Protein AF-A0A858PXE8-F1 (afdb_monomer)

InterPro domains:
  IPR000121 PEP-utilising enzyme, C-terminal [PF02896] (22-137)
  IPR010121 Pyruvate, phosphate dikinase [PTHR22931] (4-137)
  IPR015813 Pyruvate/Phosphoenolpyruvate kinase-like domain superfamily [SSF51621] (4-137)
  IPR023151 PEP-utilising enzyme, conserved site [PS00742] (48-66)
  IPR040442 Pyruvate kinase-like domain superfamily [G3DSA:3.20.20.60] (1-139)

Foldseek 3Di:
DDLVVLVVVLVVVVVVCVVDPPDDDWFEDEQQALVCLQCLLSNLVRGQEYEHAQQSLLCRQVVHDPVCCVVCVVVCCVVVVDVHDCQQEPDCVTSVVSVVSNLVSNVVSVRDHQYEYEENNLPPPRNVVSCVVSVHDHGDYD

Mean predicted aligned error: 3.56 Å

Secondary structure (DSSP, 8-state):
--HHHHHHHHHHHHHHHTTSTT-----EEEE-SHHHHHTHHHHTTS-SEEEEEHHHHHHHHHT--HHHHTTTHHHHHHTTS-SS-TTTS--TTTHHHHHHHHHHHHHHTT---EEEEESGGGGSHHHHHHHHHTT--EE---

Solvent-accessible surface area (backbone atoms only — not comparable to full-atom values): 7851 Å² total; per-residue (Å²): 121,55,62,67,56,53,53,54,53,52,49,52,52,49,63,56,49,71,76,47,86,90,75,85,84,80,52,63,45,75,44,30,43,65,66,32,26,78,39,26,43,65,48,53,74,77,36,53,28,40,31,30,33,47,57,52,22,35,27,64,63,71,72,44,57,76,92,58,38,78,83,47,48,66,60,33,37,77,70,64,76,30,96,58,60,58,78,65,39,54,44,58,85,57,43,41,40,40,52,53,49,17,54,50,37,26,54,74,64,71,53,90,56,51,51,31,36,34,27,64,31,28,76,26,73,59,39,45,50,52,28,56,79,68,70,41,80,50,56,41,63,107

pLDDT: mean 93.82, std 6.28, range [52.31, 98.69]

Nearest PDB structures (foldseek):
  1dik-assembly1_A  TM=9.417E-01  e=6.494E-14  [Clostridium] symbiosum
  1vbh-assembly1_A-2  TM=9.546E-01  e=3.598E-13  Zea mays
  5jvl-assembly2_B  TM=9.373E-01  e=9.923E-13  Flaveria trinervia
  2x0s-assembly1_A-2  TM=9.296E-01  e=4.352E-13  Trypanosoma brucei
  1ggo-assembly1_A  TM=8.996E-01  e=3.833E-13  [Clostridium] symbiosum

Organism: NCBI:txid949

Structure (mmCIF, N/CA/C/O backbone):
data_AF-A0A858PXE8-F1
#
_entry.id   AF-A0A858PXE8-F1
#
loop_
_atom_site.group_PDB
_atom_site.id
_atom_site.type_symbol
_atom_site.label_atom_id
_atom_site.label_alt_id
_atom_site.label_comp_id
_atom_site.label_asym_id
_atom_site.label_entity_id
_atom_site.label_seq_id
_atom_site.pdbx_PDB_ins_code
_atom_site.Cartn_x
_atom_site.Cartn_y
_atom_site.Cartn_z
_atom_site.occupancy
_atom_site.B_iso_or_equiv
_atom_site.auth_seq_id
_atom_site.auth_comp_id
_atom_site.auth_asym_id
_atom_site.auth_atom_id
_atom_site.pdbx_PDB_model_num
ATOM 1 N N . MET A 1 1 ? -5.662 -10.092 3.528 1.00 84.75 1 MET A N 1
ATOM 2 C CA . MET A 1 1 ? -6.381 -9.150 4.396 1.00 84.75 1 MET A CA 1
ATOM 3 C C . MET A 1 1 ? -7.855 -9.108 4.054 1.00 84.75 1 MET A C 1
ATOM 5 O O . MET A 1 1 ? -8.212 -8.684 2.952 1.00 84.75 1 MET A O 1
ATOM 9 N N . ASP A 1 2 ? -8.682 -9.594 4.974 1.00 91.50 2 ASP A N 1
ATOM 10 C CA . ASP A 1 2 ? -10.144 -9.520 4.917 1.00 91.50 2 ASP A CA 1
ATOM 11 C C . ASP A 1 2 ? -10.730 -8.556 5.963 1.00 91.50 2 ASP A C 1
ATOM 13 O O . ASP A 1 2 ? -10.087 -8.231 6.955 1.00 91.50 2 ASP A O 1
ATOM 17 N N . GLU A 1 3 ? -11.958 -8.083 5.744 1.00 94.25 3 GLU A N 1
ATOM 18 C CA . GLU A 1 3 ? -12.652 -7.205 6.691 1.00 94.25 3 GLU A CA 1
ATOM 19 C C . GLU A 1 3 ? -12.882 -7.910 8.035 1.00 94.25 3 GLU A C 1
ATOM 21 O O . GLU A 1 3 ? -12.654 -7.321 9.091 1.00 94.25 3 GLU A O 1
ATOM 26 N N . GLN A 1 4 ? -13.256 -9.195 8.007 1.00 95.38 4 GLN A N 1
ATOM 27 C CA . GLN A 1 4 ? -13.461 -9.976 9.230 1.00 95.38 4 GLN A CA 1
ATOM 28 C C . GLN A 1 4 ? -12.162 -10.166 10.017 1.00 95.38 4 GLN A C 1
ATOM 30 O O . GLN A 1 4 ? -12.179 -10.133 11.245 1.00 95.38 4 GLN A O 1
ATOM 35 N N . GLU A 1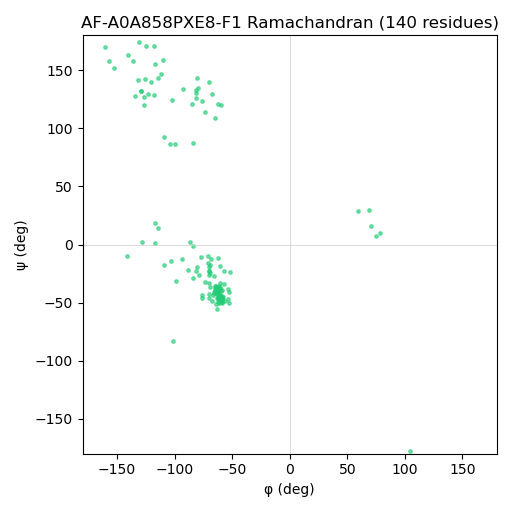 5 ? -11.036 -10.312 9.318 1.00 95.44 5 GLU A N 1
ATOM 36 C CA . GLU A 1 5 ? -9.710 -10.416 9.927 1.00 95.44 5 GLU A CA 1
ATOM 37 C C . GLU A 1 5 ? -9.385 -9.158 10.746 1.00 95.44 5 GLU A C 1
ATOM 39 O O . GLU A 1 5 ? -9.048 -9.269 11.926 1.00 95.44 5 GLU A O 1
ATOM 44 N N . ILE A 1 6 ? -9.588 -7.963 10.172 1.00 95.88 6 ILE A N 1
ATOM 45 C CA . ILE A 1 6 ? -9.379 -6.692 10.884 1.00 95.88 6 ILE A CA 1
ATOM 46 C C . ILE A 1 6 ? -10.288 -6.593 12.109 1.00 95.88 6 ILE A C 1
ATOM 48 O O . ILE A 1 6 ? -9.825 -6.205 13.182 1.00 95.88 6 ILE A O 1
ATOM 52 N N . VAL A 1 7 ? -11.568 -6.950 11.979 1.00 96.12 7 VAL A N 1
ATOM 53 C CA . VAL A 1 7 ? -12.529 -6.873 13.090 1.00 96.12 7 VAL A CA 1
ATOM 54 C C . VAL A 1 7 ? -12.120 -7.791 14.243 1.00 96.12 7 VAL A C 1
ATOM 56 O O . VAL A 1 7 ? -12.125 -7.364 15.399 1.00 96.12 7 VAL A O 1
ATOM 59 N N . ILE A 1 8 ? -11.731 -9.034 13.948 1.00 97.38 8 ILE A N 1
ATOM 60 C CA . ILE A 1 8 ? -11.299 -10.002 14.963 1.00 97.38 8 ILE A CA 1
ATOM 61 C C . ILE A 1 8 ? -10.059 -9.483 15.697 1.00 97.38 8 ILE A C 1
ATOM 63 O O . ILE A 1 8 ? -10.056 -9.424 16.927 1.00 97.38 8 ILE A O 1
ATOM 67 N N . VAL A 1 9 ? -9.032 -9.052 14.960 1.00 96.50 9 VAL A N 1
ATOM 68 C CA . VAL A 1 9 ? -7.786 -8.545 15.554 1.00 96.50 9 VAL A CA 1
ATOM 69 C C . VAL A 1 9 ? -8.035 -7.270 16.367 1.00 96.50 9 VAL A C 1
ATOM 71 O O . VAL A 1 9 ? -7.533 -7.147 17.483 1.00 96.50 9 VAL A O 1
ATOM 74 N N . SER A 1 10 ? -8.867 -6.353 15.869 1.00 95.00 10 SER A N 1
ATOM 75 C CA . SER A 1 10 ? -9.220 -5.112 16.576 1.00 95.00 10 SER A CA 1
ATOM 76 C C . SER A 1 10 ? -9.935 -5.384 17.901 1.00 95.00 10 SER A C 1
ATOM 78 O O . SER A 1 10 ? -9.650 -4.723 18.901 1.00 95.00 10 SER A O 1
ATOM 80 N N . ASN A 1 11 ? -10.823 -6.382 17.939 1.00 95.25 11 ASN A N 1
ATOM 81 C CA . ASN A 1 11 ? -11.490 -6.796 19.174 1.00 95.25 11 ASN A CA 1
ATOM 82 C C . ASN A 1 11 ? -10.497 -7.382 20.184 1.00 95.25 11 ASN A C 1
ATOM 84 O O . ASN A 1 11 ? -10.541 -7.011 21.353 1.00 95.25 11 ASN A O 1
ATOM 88 N N . ILE A 1 12 ? -9.546 -8.208 19.734 1.00 96.88 12 ILE A N 1
ATOM 89 C CA . ILE A 1 12 ? -8.485 -8.738 20.605 1.00 96.88 12 ILE A CA 1
ATOM 90 C C . ILE A 1 12 ? -7.645 -7.594 21.191 1.00 96.88 12 ILE A C 1
ATOM 92 O O . ILE A 1 12 ? -7.386 -7.576 22.395 1.00 96.88 12 ILE A O 1
ATOM 96 N N . ILE A 1 13 ? -7.250 -6.613 20.369 1.00 95.62 13 ILE A N 1
ATOM 97 C CA . ILE A 1 13 ? -6.496 -5.438 20.834 1.00 95.62 13 ILE A CA 1
ATOM 98 C C . ILE A 1 13 ? -7.297 -4.680 21.895 1.00 95.62 13 ILE A C 1
ATOM 100 O O . ILE A 1 13 ? -6.755 -4.339 22.946 1.00 95.62 13 ILE A O 1
ATOM 104 N N . LYS A 1 14 ? -8.592 -4.455 21.653 1.00 92.94 14 LYS A N 1
ATOM 105 C CA . LYS A 1 14 ? -9.482 -3.772 22.594 1.00 92.94 14 LYS A CA 1
ATOM 106 C C . LYS A 1 14 ? -9.605 -4.521 23.921 1.00 92.94 14 LYS A C 1
ATOM 108 O O . LYS A 1 14 ? -9.471 -3.899 24.973 1.00 92.94 14 LYS A O 1
ATOM 113 N N . ASP A 1 15 ? -9.803 -5.834 23.882 1.00 94.81 15 ASP A N 1
ATOM 114 C CA . ASP A 1 15 ? -9.929 -6.674 25.078 1.00 94.81 15 ASP A CA 1
ATOM 115 C C . ASP A 1 15 ? -8.646 -6.682 25.915 1.00 94.81 15 ASP A C 1
ATOM 117 O O . ASP A 1 15 ? -8.693 -6.689 27.147 1.00 94.81 15 ASP A O 1
ATOM 121 N N . VAL A 1 16 ? -7.482 -6.652 25.260 1.00 95.44 16 VAL A N 1
ATOM 122 C CA . VAL A 1 16 ? -6.193 -6.513 25.943 1.00 95.44 16 VAL A CA 1
ATOM 123 C C . VAL A 1 16 ? -6.035 -5.107 26.517 1.00 95.44 16 VAL A C 1
ATOM 125 O O . VAL A 1 16 ? -5.664 -4.977 27.681 1.00 95.44 16 VAL A O 1
ATOM 128 N N . ALA A 1 17 ? -6.354 -4.060 25.753 1.00 94.06 17 ALA A N 1
ATOM 129 C CA . ALA A 1 17 ? -6.207 -2.672 26.185 1.00 94.06 17 ALA A CA 1
ATOM 130 C C . ALA A 1 17 ? -7.070 -2.344 27.414 1.00 94.06 17 ALA A C 1
ATOM 132 O O . ALA A 1 17 ? -6.612 -1.633 28.302 1.00 94.06 17 ALA A O 1
ATOM 133 N N . LEU A 1 18 ? -8.276 -2.919 27.517 1.00 92.69 18 LEU A N 1
ATOM 134 C CA . LEU A 1 18 ? -9.170 -2.759 28.673 1.00 92.69 18 LEU A CA 1
ATOM 135 C C . LEU A 1 18 ? -8.575 -3.270 29.997 1.00 92.69 18 LEU A C 1
ATOM 137 O O . LEU A 1 18 ? -9.039 -2.873 31.063 1.00 92.69 18 LEU A O 1
ATOM 141 N N . LYS A 1 19 ? -7.539 -4.119 29.952 1.00 95.44 19 LYS A N 1
ATOM 142 C CA . LYS A 1 19 ? -6.823 -4.592 31.150 1.00 95.44 19 LYS A CA 1
ATOM 143 C C . LYS A 1 19 ? -5.853 -3.551 31.716 1.00 95.44 19 LYS A C 1
ATOM 145 O O . LYS A 1 19 ? -5.336 -3.747 32.813 1.00 95.44 19 LYS A O 1
ATOM 150 N N . PHE A 1 20 ? -5.598 -2.463 30.990 1.00 94.25 20 PHE A N 1
ATOM 151 C CA . PHE A 1 20 ? -4.671 -1.407 31.378 1.00 94.25 20 PHE A CA 1
ATOM 152 C C . PHE A 1 20 ? -5.414 -0.077 31.539 1.00 94.25 20 PHE A C 1
ATOM 154 O O . PHE A 1 20 ? -6.150 0.365 30.660 1.00 94.25 20 PHE A O 1
ATOM 161 N N . HIS A 1 21 ? -5.222 0.595 32.672 1.00 89.81 21 HIS A N 1
ATOM 162 C CA . HIS A 1 21 ? -5.905 1.858 32.950 1.00 89.81 21 HIS A CA 1
ATOM 163 C C . HIS A 1 21 ? -5.209 3.041 32.265 1.00 89.81 21 HIS A C 1
ATOM 165 O O . HIS A 1 21 ? -3.998 3.209 32.380 1.00 89.81 21 HIS A O 1
ATOM 171 N N . GLY A 1 22 ? -5.992 3.898 31.601 1.00 86.62 22 GLY A N 1
ATOM 172 C CA . GLY A 1 22 ? -5.529 5.196 31.093 1.00 86.62 22 GLY A CA 1
ATOM 173 C C . GLY A 1 22 ? -4.708 5.162 29.799 1.00 86.62 22 GLY A C 1
ATOM 174 O O . GLY A 1 22 ? -4.155 6.191 29.421 1.00 86.62 22 GLY A O 1
ATOM 175 N N . ILE A 1 23 ? -4.626 4.022 29.104 1.00 93.31 23 ILE A N 1
ATOM 176 C CA . ILE A 1 23 ? -3.907 3.932 27.827 1.00 93.31 23 ILE A CA 1
ATOM 177 C C . ILE A 1 23 ? -4.790 4.439 26.684 1.00 93.31 23 ILE A C 1
ATOM 179 O O . ILE A 1 23 ? -5.895 3.944 26.465 1.00 93.31 23 ILE A O 1
ATOM 183 N N . GLN A 1 24 ? -4.269 5.393 25.914 1.00 92.81 24 GLN A N 1
ATOM 184 C CA . GLN A 1 24 ? -4.809 5.746 24.604 1.00 92.81 24 GLN A CA 1
ATOM 185 C C . GLN A 1 24 ? -4.088 4.941 23.525 1.00 92.81 24 GLN A C 1
ATOM 187 O O . GLN A 1 24 ? -2.861 4.859 23.520 1.00 92.81 24 GLN A O 1
ATOM 192 N N . TYR A 1 25 ? -4.846 4.363 22.599 1.00 93.19 25 TYR A N 1
ATOM 193 C CA . TYR A 1 25 ? -4.308 3.595 21.482 1.00 93.19 25 TYR A CA 1
AT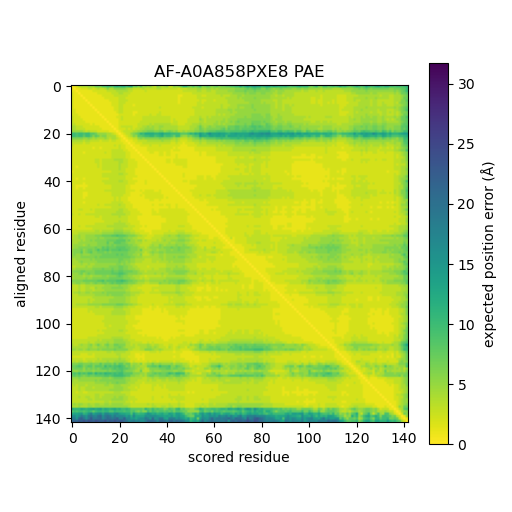OM 194 C C . TYR A 1 25 ? -5.099 3.883 20.208 1.00 93.19 25 TYR A C 1
ATOM 196 O O . TYR A 1 25 ? -6.200 4.432 20.251 1.00 93.19 25 TYR A O 1
ATOM 204 N N . ARG A 1 26 ? -4.501 3.526 19.074 1.00 94.62 26 ARG A N 1
ATOM 205 C CA . ARG A 1 26 ? -5.127 3.546 17.754 1.00 94.62 26 ARG A CA 1
ATOM 206 C C . ARG A 1 26 ? -4.847 2.219 17.074 1.00 94.62 26 ARG A C 1
ATOM 208 O O . ARG A 1 26 ? -3.741 1.698 17.207 1.00 94.62 26 ARG A O 1
ATOM 215 N N . VAL A 1 27 ? -5.826 1.692 16.356 1.00 95.81 27 VAL A N 1
ATOM 216 C CA . VAL A 1 27 ? -5.682 0.458 15.582 1.00 95.81 27 VAL A CA 1
ATOM 217 C C . VAL A 1 27 ? -5.518 0.838 14.122 1.00 95.81 27 VAL A C 1
ATOM 219 O O . VAL A 1 27 ? -6.340 1.561 13.573 1.00 95.81 27 VAL A O 1
ATOM 222 N N . GLY A 1 28 ? -4.440 0.382 13.497 1.00 95.81 28 GLY A N 1
ATOM 223 C CA . GLY A 1 28 ? -4.181 0.597 12.077 1.00 95.81 28 GLY A CA 1
ATOM 224 C C . GLY A 1 28 ? -4.112 -0.715 11.315 1.00 95.81 28 GLY A C 1
ATOM 225 O O . GLY A 1 28 ? -4.055 -1.786 11.917 1.00 95.81 28 GLY A O 1
ATOM 226 N N . ALA A 1 29 ? -4.071 -0.620 9.991 1.00 96.69 29 ALA A N 1
ATOM 227 C CA . ALA A 1 29 ? -3.778 -1.752 9.120 1.00 96.69 29 ALA A CA 1
ATOM 228 C C . ALA A 1 29 ? -2.614 -1.429 8.181 1.00 96.69 29 ALA A C 1
ATOM 230 O O . ALA A 1 29 ? -2.499 -0.308 7.674 1.00 96.69 29 ALA A O 1
ATOM 231 N N . MET A 1 30 ? -1.772 -2.432 7.930 1.00 96.88 30 MET A N 1
ATOM 232 C CA . MET A 1 30 ? -0.790 -2.356 6.859 1.00 96.88 30 MET A CA 1
ATOM 233 C C . MET A 1 30 ? -1.465 -2.698 5.528 1.00 96.88 30 MET A C 1
ATOM 235 O O . MET A 1 30 ? -2.178 -3.694 5.413 1.00 96.88 30 MET A O 1
ATOM 239 N N . ILE A 1 31 ? -1.268 -1.853 4.521 1.00 97.69 31 ILE A N 1
ATOM 240 C CA . ILE A 1 31 ? -1.789 -2.063 3.170 1.00 97.69 31 ILE A CA 1
ATOM 241 C C . ILE A 1 31 ? -0.623 -2.509 2.296 1.00 97.69 31 ILE A C 1
ATOM 243 O O . ILE A 1 31 ? 0.073 -1.702 1.687 1.00 97.69 31 ILE A O 1
ATOM 247 N N . GLU A 1 32 ? -0.392 -3.816 2.307 1.00 97.00 32 GLU A N 1
ATOM 248 C CA . GLU A 1 32 ? 0.781 -4.466 1.702 1.00 97.00 32 GLU A CA 1
ATOM 249 C C . GLU A 1 32 ? 0.418 -5.620 0.756 1.00 97.00 32 GLU A C 1
ATOM 251 O O . GLU A 1 32 ? 1.276 -6.280 0.186 1.00 97.00 32 GLU A O 1
ATOM 256 N N . LEU A 1 33 ? -0.883 -5.860 0.570 1.00 97.94 33 LEU A N 1
ATOM 257 C CA . LEU A 1 33 ? -1.412 -6.861 -0.350 1.00 97.94 33 LEU A CA 1
ATOM 258 C C . LEU A 1 33 ? -2.315 -6.178 -1.385 1.00 97.94 33 LEU A C 1
ATOM 260 O O . LEU A 1 33 ? -3.162 -5.369 -0.987 1.00 97.94 33 LEU A O 1
ATOM 264 N N . PRO A 1 34 ? -2.270 -6.568 -2.674 1.00 98.25 34 PRO A N 1
ATOM 265 C CA . PRO A 1 34 ? -3.141 -6.016 -3.707 1.00 98.25 34 PRO A CA 1
ATOM 266 C C . PRO A 1 34 ? -4.623 -6.090 -3.338 1.00 98.25 34 PRO A C 1
ATOM 268 O O . PRO A 1 34 ? -5.356 -5.118 -3.500 1.00 98.25 34 PRO A O 1
ATOM 271 N N . ARG A 1 35 ? -5.068 -7.202 -2.733 1.00 98.31 35 ARG A N 1
ATOM 272 C CA . ARG A 1 35 ? -6.450 -7.331 -2.242 1.00 98.31 35 ARG A CA 1
ATOM 273 C C . ARG A 1 35 ? -6.804 -6.263 -1.202 1.00 98.31 35 ARG A C 1
ATOM 275 O O . ARG A 1 35 ? -7.927 -5.771 -1.218 1.00 98.31 35 ARG A O 1
ATOM 282 N N . ALA A 1 36 ? -5.880 -5.922 -0.301 1.00 98.19 36 ALA A N 1
ATOM 283 C CA . ALA A 1 36 ? -6.116 -4.903 0.719 1.00 98.19 36 ALA A CA 1
ATOM 284 C C . ALA A 1 36 ? -6.272 -3.516 0.082 1.00 98.19 36 ALA A C 1
ATOM 286 O O . ALA A 1 36 ? -7.209 -2.795 0.413 1.00 98.19 36 ALA A O 1
ATOM 287 N N . ALA A 1 37 ? -5.415 -3.185 -0.889 1.00 98.31 37 ALA A N 1
ATOM 288 C CA . ALA A 1 37 ? -5.504 -1.935 -1.638 1.00 98.31 37 ALA A CA 1
ATOM 289 C C . ALA A 1 37 ? -6.825 -1.815 -2.423 1.00 98.31 37 ALA A C 1
ATOM 291 O O . ALA A 1 37 ? -7.487 -0.780 -2.381 1.00 98.31 37 ALA A O 1
ATOM 292 N N . LEU A 1 38 ? -7.259 -2.900 -3.076 1.00 98.44 38 LEU A N 1
ATOM 293 C CA . LEU A 1 38 ? -8.506 -2.949 -3.851 1.00 98.44 38 LEU A CA 1
ATOM 294 C C . LEU A 1 38 ? -9.784 -2.884 -2.995 1.00 98.44 38 LEU A C 1
ATOM 296 O O . LEU A 1 38 ? -10.854 -2.607 -3.531 1.00 98.44 38 LEU A O 1
ATOM 300 N N . LEU A 1 39 ? -9.690 -3.154 -1.689 1.00 97.94 39 LEU A N 1
ATOM 301 C CA . LEU A 1 39 ? -10.816 -3.135 -0.744 1.00 97.94 39 LEU A CA 1
ATOM 302 C C . LEU A 1 39 ? -10.649 -2.065 0.347 1.00 97.94 39 LEU A C 1
ATOM 304 O O . LEU A 1 39 ? -11.283 -2.145 1.402 1.00 97.94 39 LEU A O 1
ATOM 308 N N . ALA A 1 40 ? -9.783 -1.077 0.117 1.00 97.94 40 ALA A N 1
ATOM 309 C CA . ALA A 1 40 ? -9.369 -0.100 1.119 1.00 97.94 40 ALA A CA 1
ATOM 310 C C . ALA A 1 40 ? -10.541 0.691 1.733 1.00 97.94 40 ALA A C 1
ATOM 312 O O . ALA A 1 40 ? -10.524 0.979 2.928 1.00 97.94 40 ALA A O 1
ATOM 313 N N . ASP A 1 41 ? -11.594 0.980 0.964 1.00 97.69 41 ASP A N 1
ATOM 314 C CA . ASP A 1 41 ? -12.833 1.615 1.440 1.00 97.69 41 ASP A CA 1
ATOM 315 C C . ASP A 1 41 ? -13.561 0.787 2.510 1.00 97.69 41 ASP A C 1
ATOM 317 O O . ASP A 1 41 ? -14.145 1.334 3.449 1.00 97.69 41 ASP A O 1
ATOM 321 N N . ARG A 1 42 ? -13.536 -0.544 2.382 1.00 97.31 42 ARG A N 1
ATOM 322 C CA . ARG A 1 42 ? -14.155 -1.460 3.347 1.00 97.31 42 ARG A CA 1
ATOM 323 C C . ARG A 1 42 ? -13.302 -1.574 4.597 1.00 97.31 42 ARG A C 1
ATOM 325 O O . ARG A 1 42 ? -13.822 -1.449 5.702 1.00 97.31 42 ARG A O 1
ATOM 332 N N . LEU A 1 43 ? -11.993 -1.742 4.418 1.00 97.31 43 LEU A N 1
ATOM 333 C CA . LEU A 1 43 ? -11.046 -1.890 5.523 1.00 97.31 43 LEU A CA 1
ATOM 334 C C . LEU A 1 43 ? -10.963 -0.614 6.378 1.00 97.31 43 LEU A C 1
ATOM 336 O O . LEU A 1 43 ? -10.949 -0.697 7.604 1.00 97.31 43 LEU A O 1
ATOM 340 N N . ALA A 1 44 ? -11.029 0.569 5.755 1.00 97.06 44 ALA A N 1
ATOM 341 C CA . ALA A 1 44 ? -10.980 1.867 6.436 1.00 97.06 44 ALA A CA 1
ATOM 342 C C . ALA A 1 44 ? -12.149 2.104 7.403 1.00 97.06 44 ALA A C 1
ATOM 344 O O . ALA A 1 44 ? -12.131 3.052 8.189 1.00 97.06 44 ALA A O 1
ATOM 345 N N . LYS A 1 45 ? -13.187 1.258 7.369 1.00 96.00 45 LYS A N 1
ATOM 346 C CA . LYS A 1 45 ? -14.292 1.344 8.324 1.00 96.00 45 LYS A CA 1
ATOM 347 C C . LYS A 1 45 ? -13.892 0.924 9.737 1.00 96.00 45 LYS A C 1
ATOM 349 O O . LYS A 1 45 ? -14.551 1.352 10.687 1.00 96.00 45 LYS A O 1
ATOM 354 N N . HIS A 1 46 ? -12.837 0.123 9.855 1.00 96.06 46 HIS A N 1
ATOM 355 C CA . HIS A 1 46 ? -12.491 -0.614 11.070 1.00 96.06 46 HIS A CA 1
ATOM 356 C C . HIS A 1 46 ? -11.153 -0.204 11.680 1.00 96.06 46 HIS A C 1
ATOM 358 O O . HIS A 1 46 ? -10.754 -0.777 12.687 1.00 96.06 46 HIS A O 1
ATOM 364 N N . VAL A 1 47 ? -10.462 0.773 11.088 1.00 96.81 47 VAL A N 1
ATOM 365 C CA . VAL A 1 47 ? -9.149 1.233 11.552 1.00 96.81 47 VAL A CA 1
ATOM 366 C C . VAL A 1 47 ? -9.048 2.754 11.561 1.00 96.81 47 VAL A C 1
ATOM 368 O O . VAL A 1 47 ? -9.764 3.449 10.843 1.00 96.81 47 VAL A O 1
ATOM 371 N N . ASP A 1 48 ? -8.116 3.263 12.357 1.00 96.56 48 ASP A N 1
ATOM 372 C CA . ASP A 1 48 ? -7.813 4.683 12.529 1.00 96.56 48 ASP A CA 1
ATOM 373 C C . ASP A 1 48 ? -6.777 5.198 11.519 1.00 96.56 48 ASP A C 1
ATOM 375 O O . ASP A 1 48 ? -6.668 6.408 11.285 1.00 96.56 48 ASP A O 1
ATOM 379 N N . PHE A 1 49 ? -5.966 4.298 10.955 1.00 96.94 49 PHE A N 1
ATOM 380 C CA . PHE A 1 49 ? -4.939 4.647 9.980 1.00 96.94 49 PHE A CA 1
ATOM 381 C C . PHE A 1 49 ? -4.529 3.480 9.077 1.00 96.94 49 PHE A C 1
ATOM 383 O O . PHE A 1 49 ? -4.650 2.310 9.443 1.00 96.94 49 PHE A O 1
ATOM 390 N N . PHE A 1 50 ? -3.979 3.828 7.918 1.00 97.38 50 PHE A N 1
ATOM 391 C CA . PHE A 1 50 ? -3.267 2.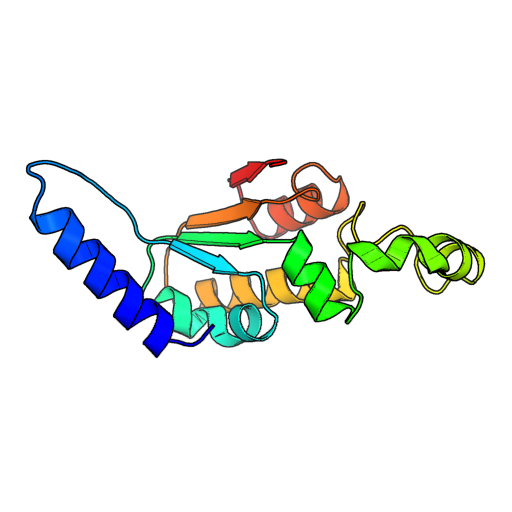921 7.026 1.00 97.38 50 PHE A CA 1
ATOM 392 C C . PHE A 1 50 ? -1.781 3.254 6.969 1.00 97.38 50 PHE A C 1
ATOM 394 O O . PHE A 1 50 ? -1.401 4.424 7.009 1.00 97.38 50 PHE A O 1
ATOM 401 N N . SER A 1 51 ? -0.960 2.219 6.814 1.00 96.56 51 SER A N 1
ATOM 402 C CA . SER A 1 51 ? 0.441 2.342 6.412 1.00 96.56 51 SER A CA 1
ATOM 403 C C . SER A 1 51 ? 0.685 1.443 5.208 1.00 96.56 51 SER A C 1
ATOM 405 O O . SER A 1 51 ? 0.468 0.238 5.300 1.00 96.56 51 SER A O 1
ATOM 407 N N . PHE A 1 52 ? 1.109 1.993 4.075 1.00 97.56 52 PHE A N 1
ATOM 408 C CA . PHE A 1 52 ? 1.472 1.176 2.919 1.00 97.56 52 PHE A CA 1
ATOM 409 C C . PHE A 1 52 ? 2.813 0.487 3.167 1.00 97.56 52 PHE A C 1
ATOM 411 O O . PHE A 1 52 ? 3.833 1.165 3.266 1.00 97.56 52 PHE A O 1
ATOM 418 N N . GLY A 1 53 ? 2.801 -0.843 3.261 1.00 96.50 53 GLY A N 1
ATOM 419 C CA . GLY A 1 53 ? 4.003 -1.673 3.339 1.00 96.50 53 GLY A CA 1
ATOM 420 C C . GLY A 1 53 ? 4.522 -1.931 1.933 1.00 96.50 53 GLY A C 1
ATOM 421 O O . GLY A 1 53 ? 4.122 -2.890 1.280 1.00 96.50 53 GLY A O 1
ATOM 422 N N . THR A 1 54 ? 5.350 -1.022 1.421 1.00 95.75 54 THR A N 1
ATOM 423 C CA . THR A 1 54 ? 5.683 -1.014 -0.013 1.00 95.75 54 THR A CA 1
ATOM 424 C C . THR A 1 54 ? 6.558 -2.181 -0.458 1.00 95.75 54 THR A C 1
ATOM 426 O O . THR A 1 54 ? 6.452 -2.587 -1.606 1.00 95.75 54 THR A O 1
ATOM 429 N N . ASN A 1 55 ? 7.368 -2.762 0.428 1.00 94.50 55 ASN A N 1
ATOM 430 C CA . ASN A 1 55 ? 8.204 -3.918 0.095 1.00 94.50 55 ASN A CA 1
ATOM 431 C C . ASN A 1 55 ? 7.338 -5.130 -0.292 1.00 94.50 55 ASN A C 1
ATOM 433 O O . ASN A 1 55 ? 7.459 -5.656 -1.397 1.00 94.50 55 ASN A O 1
ATOM 437 N N . ASP A 1 56 ? 6.414 -5.524 0.586 1.00 96.81 56 ASP A N 1
ATOM 438 C CA . ASP A 1 56 ? 5.495 -6.639 0.348 1.00 96.81 56 ASP A CA 1
ATOM 439 C C . ASP A 1 56 ? 4.447 -6.315 -0.721 1.00 96.81 56 ASP A C 1
ATOM 441 O O . ASP A 1 56 ? 4.090 -7.185 -1.526 1.00 96.81 56 ASP A O 1
ATOM 445 N N . LEU A 1 57 ? 4.016 -5.049 -0.815 1.00 97.44 57 LEU A N 1
ATOM 446 C CA . LEU A 1 57 ? 3.128 -4.618 -1.892 1.00 97.44 57 LEU A CA 1
ATOM 447 C C . LEU A 1 57 ? 3.807 -4.769 -3.254 1.00 97.44 57 LEU A C 1
ATOM 449 O O . LEU A 1 57 ? 3.197 -5.328 -4.162 1.00 97.44 57 LEU A O 1
ATOM 453 N N . THR A 1 58 ? 5.064 -4.340 -3.399 1.00 96.62 58 THR A N 1
ATOM 454 C CA . THR A 1 58 ? 5.863 -4.584 -4.607 1.00 96.62 58 THR A CA 1
ATOM 455 C C . THR A 1 58 ? 5.986 -6.083 -4.860 1.00 96.62 58 THR A C 1
ATOM 457 O O . THR A 1 58 ? 5.662 -6.540 -5.954 1.00 96.62 58 THR A O 1
ATOM 460 N N . GLN A 1 59 ? 6.372 -6.862 -3.845 1.00 97.12 59 GLN A N 1
ATOM 461 C CA . GLN A 1 59 ? 6.577 -8.308 -3.957 1.00 97.12 59 GLN A CA 1
ATOM 462 C C . GLN A 1 59 ? 5.356 -9.017 -4.559 1.00 97.12 59 GLN A C 1
ATOM 464 O O . GLN A 1 59 ? 5.445 -9.776 -5.525 1.00 97.12 59 GLN A O 1
ATOM 469 N N . THR A 1 60 ? 4.184 -8.727 -3.999 1.00 97.31 60 THR A N 1
ATOM 470 C CA . THR A 1 60 ? 2.925 -9.378 -4.364 1.00 97.31 60 THR A CA 1
ATOM 471 C C . THR A 1 60 ? 2.275 -8.793 -5.614 1.00 97.31 60 THR A C 1
ATOM 473 O O . THR A 1 60 ? 1.518 -9.497 -6.279 1.00 97.31 60 THR A O 1
ATOM 476 N N . THR A 1 61 ? 2.582 -7.545 -5.972 1.00 97.50 61 THR A N 1
ATOM 477 C CA . THR A 1 61 ? 2.129 -6.931 -7.232 1.00 97.50 61 THR A CA 1
ATOM 478 C C . THR A 1 61 ? 2.937 -7.446 -8.416 1.00 97.50 61 THR A C 1
ATOM 480 O O . THR A 1 61 ? 2.365 -7.789 -9.448 1.00 97.50 61 THR A O 1
ATOM 483 N N . MET A 1 62 ? 4.256 -7.545 -8.250 1.00 94.75 62 MET A N 1
ATOM 484 C CA . MET A 1 62 ? 5.178 -8.001 -9.290 1.00 94.75 62 MET A CA 1
ATOM 485 C C . MET A 1 62 ? 5.219 -9.529 -9.408 1.00 94.75 62 MET A C 1
ATOM 487 O O . MET A 1 62 ? 5.656 -10.055 -10.428 1.00 94.75 62 MET A O 1
ATOM 491 N N . GLY A 1 63 ? 4.779 -10.252 -8.372 1.00 95.81 63 GLY A N 1
ATOM 492 C CA . GLY A 1 63 ? 4.862 -11.712 -8.325 1.00 95.81 63 GLY A CA 1
ATOM 493 C C . GLY A 1 63 ? 6.302 -12.219 -8.213 1.00 95.81 63 GLY A C 1
ATOM 494 O O . GLY A 1 63 ? 6.617 -13.294 -8.718 1.00 95.81 63 GLY A O 1
ATOM 495 N N . ILE A 1 64 ? 7.180 -11.438 -7.581 1.00 93.94 64 ILE A N 1
ATOM 496 C CA . ILE A 1 64 ? 8.617 -11.706 -7.478 1.00 93.94 64 ILE A CA 1
ATOM 497 C C . ILE A 1 64 ? 8.997 -11.750 -6.010 1.00 93.94 64 ILE A C 1
ATOM 499 O O . ILE A 1 64 ? 8.696 -10.803 -5.304 1.00 93.94 64 ILE A O 1
ATOM 503 N N . SER A 1 65 ? 9.691 -12.802 -5.574 1.00 94.31 65 SER A N 1
ATOM 504 C CA . SER A 1 65 ? 10.326 -12.879 -4.251 1.00 94.31 65 SER A CA 1
ATOM 505 C C . SER A 1 65 ? 11.486 -11.887 -4.163 1.00 94.31 65 SER A C 1
ATOM 507 O O . SER A 1 65 ? 12.362 -11.887 -5.030 1.00 94.31 65 SER A O 1
ATOM 509 N N . ARG A 1 66 ? 11.510 -11.064 -3.110 1.00 91.44 66 ARG A N 1
ATOM 510 C CA . ARG A 1 66 ? 12.599 -10.111 -2.871 1.00 91.44 66 ARG A CA 1
ATOM 511 C C . ARG A 1 66 ? 13.940 -10.813 -2.647 1.00 91.44 66 ARG A C 1
ATOM 513 O O . ARG A 1 66 ? 14.962 -10.367 -3.154 1.00 91.44 66 ARG A O 1
ATOM 520 N N . ASP A 1 67 ? 13.928 -11.925 -1.921 1.00 92.69 67 ASP A N 1
ATOM 521 C CA . ASP A 1 67 ? 15.145 -12.669 -1.586 1.00 92.69 67 ASP A CA 1
ATOM 522 C C . ASP A 1 67 ? 15.754 -13.371 -2.813 1.00 92.69 67 ASP A C 1
ATOM 524 O O . ASP A 1 67 ? 16.954 -13.651 -2.857 1.00 92.69 67 ASP A O 1
ATOM 528 N N . ASP A 1 68 ? 14.937 -13.634 -3.837 1.00 93.44 68 ASP A N 1
ATOM 529 C CA . ASP A 1 68 ? 15.352 -14.328 -5.057 1.00 93.44 68 ASP A CA 1
ATOM 530 C C . ASP A 1 68 ? 15.555 -13.404 -6.262 1.00 93.44 68 ASP A C 1
ATOM 53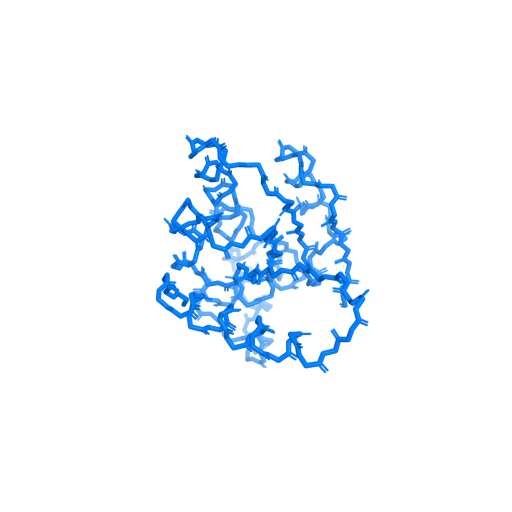2 O O . ASP A 1 68 ? 16.162 -13.835 -7.246 1.00 93.44 68 ASP A O 1
ATOM 536 N N . SER A 1 69 ? 15.074 -12.156 -6.203 1.00 93.12 69 SER A N 1
ATOM 537 C CA . SER A 1 69 ? 15.086 -11.219 -7.336 1.00 93.12 69 SER A CA 1
ATOM 538 C C . SER A 1 69 ? 16.499 -10.941 -7.842 1.00 93.12 69 SER A C 1
ATOM 540 O O . SER A 1 69 ? 16.736 -10.962 -9.049 1.00 93.12 69 SER A O 1
ATOM 542 N N . SER A 1 70 ? 17.465 -10.808 -6.926 1.00 92.25 70 SER A N 1
ATOM 543 C CA . SER A 1 70 ? 18.881 -10.538 -7.226 1.00 92.25 70 SER A CA 1
ATOM 544 C C . SER A 1 70 ? 19.506 -11.493 -8.253 1.00 92.25 70 SER A C 1
ATOM 546 O O . SER A 1 70 ? 20.454 -11.123 -8.938 1.00 92.25 70 SER A O 1
ATOM 548 N N . LYS A 1 71 ? 18.958 -12.706 -8.412 1.00 95.25 71 LYS A N 1
ATOM 549 C CA . LYS A 1 71 ? 19.417 -13.700 -9.394 1.00 95.25 71 LYS A CA 1
ATOM 550 C C . LYS A 1 71 ? 19.106 -13.312 -10.845 1.00 95.25 71 LYS A C 1
ATOM 552 O O . LYS A 1 71 ? 19.694 -13.897 -11.751 1.00 95.25 71 LYS A O 1
ATOM 557 N N . PHE A 1 72 ? 18.164 -12.397 -11.077 1.00 94.56 72 PHE A N 1
ATOM 558 C CA . PHE A 1 72 ? 17.701 -12.027 -12.418 1.00 94.56 72 PHE A CA 1
ATOM 559 C C . PHE A 1 72 ? 17.401 -10.532 -12.621 1.00 94.56 72 PHE A C 1
ATOM 561 O O . PHE A 1 72 ? 17.217 -10.133 -13.772 1.00 94.56 72 PHE A O 1
ATOM 568 N N . THR A 1 73 ? 17.372 -9.700 -11.568 1.00 94.56 73 THR A N 1
ATOM 569 C CA . THR A 1 73 ? 17.073 -8.256 -11.674 1.00 94.56 73 THR A CA 1
ATOM 570 C C . THR A 1 73 ? 17.973 -7.555 -12.695 1.00 94.56 73 THR A C 1
ATOM 572 O O . THR A 1 73 ? 17.458 -6.847 -13.556 1.00 94.56 73 THR A O 1
ATOM 575 N N . GLU A 1 74 ? 19.291 -7.792 -12.665 1.00 95.31 74 GLU A N 1
ATOM 576 C CA . GLU A 1 74 ? 20.240 -7.173 -13.608 1.00 95.31 74 GLU A CA 1
ATOM 577 C C . GLU A 1 74 ? 19.881 -7.506 -15.065 1.00 95.31 74 GLU A C 1
ATOM 579 O O . GLU A 1 74 ? 19.753 -6.613 -15.896 1.00 95.31 74 GLU A O 1
ATOM 584 N N . HIS A 1 75 ? 19.568 -8.772 -15.355 1.00 97.00 75 HIS A N 1
ATOM 585 C CA . HIS A 1 75 ? 19.167 -9.190 -16.699 1.00 97.00 75 HIS A CA 1
ATOM 586 C C . HIS A 1 75 ? 17.849 -8.547 -17.157 1.00 97.00 75 HIS A C 1
ATOM 588 O O . HIS A 1 75 ? 17.686 -8.233 -18.338 1.00 97.00 75 HIS A O 1
ATOM 594 N N . TYR A 1 76 ? 16.900 -8.346 -16.238 1.00 96.62 76 TYR A N 1
ATOM 595 C CA . TYR A 1 76 ? 15.634 -7.671 -16.530 1.00 96.62 76 TYR A CA 1
ATOM 596 C C . TYR A 1 76 ? 15.835 -6.181 -16.812 1.00 96.62 76 TYR A C 1
ATOM 598 O O . TYR A 1 76 ? 15.158 -5.642 -17.688 1.00 96.62 76 TYR A O 1
ATOM 606 N N . ILE A 1 77 ? 16.765 -5.532 -16.110 1.00 95.81 77 ILE A N 1
ATOM 607 C CA . ILE A 1 77 ? 17.135 -4.134 -16.357 1.00 95.81 77 ILE A CA 1
ATOM 608 C C . ILE A 1 77 ? 17.839 -4.008 -17.713 1.00 95.81 77 ILE A C 1
ATOM 610 O O . ILE A 1 77 ? 17.413 -3.211 -18.548 1.00 95.81 77 ILE A O 1
ATOM 614 N N . ASP A 1 78 ? 18.834 -4.853 -17.988 1.00 97.12 78 ASP A N 1
ATOM 615 C CA . ASP A 1 78 ? 19.573 -4.856 -19.259 1.00 97.12 78 ASP A CA 1
ATOM 616 C C . AS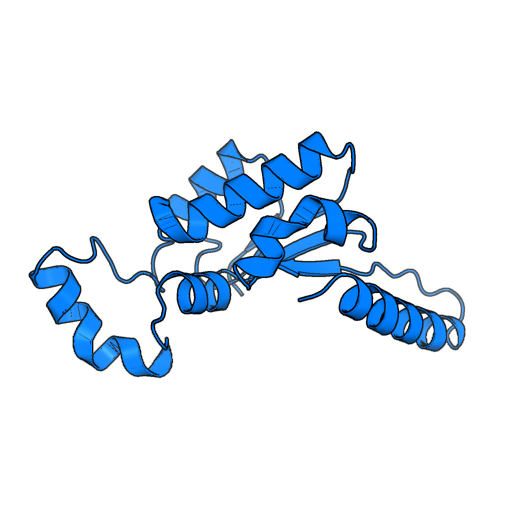P A 1 78 ? 18.669 -5.137 -20.467 1.00 97.12 78 ASP A C 1
ATOM 618 O O . ASP A 1 78 ? 18.873 -4.598 -21.557 1.00 97.12 78 ASP A O 1
ATOM 622 N N . SER A 1 79 ? 17.639 -5.964 -20.273 1.00 96.94 79 SER A N 1
ATOM 623 C CA . SER A 1 79 ? 16.647 -6.294 -21.303 1.00 96.94 79 SER A CA 1
ATOM 624 C C . SER A 1 79 ? 15.517 -5.262 -21.414 1.00 96.94 79 SER A C 1
ATOM 626 O O . SER A 1 79 ? 14.623 -5.426 -22.245 1.00 96.94 79 SER A O 1
ATOM 628 N N . GLY A 1 80 ? 15.520 -4.215 -20.581 1.00 94.81 80 GLY A N 1
ATOM 629 C CA . GLY A 1 80 ? 14.498 -3.166 -20.565 1.00 94.81 80 GLY A CA 1
ATOM 630 C C . GLY A 1 80 ? 13.129 -3.610 -20.039 1.00 94.81 80 GLY A C 1
ATOM 631 O O . GLY A 1 80 ? 12.139 -2.917 -20.266 1.00 94.81 80 GLY A O 1
ATOM 632 N N . VAL A 1 81 ? 13.053 -4.754 -19.351 1.00 94.00 81 VAL A N 1
ATOM 633 C CA . VAL A 1 81 ? 11.829 -5.218 -18.677 1.00 94.00 81 VAL A CA 1
ATOM 634 C C . VAL A 1 81 ? 11.540 -4.337 -17.464 1.00 94.00 81 VAL A C 1
ATOM 636 O O . VAL A 1 81 ? 10.395 -3.945 -17.252 1.00 94.00 81 VAL A O 1
ATOM 639 N N . PHE A 1 82 ? 12.581 -3.996 -16.699 1.00 93.19 82 PHE A N 1
ATOM 640 C CA . PHE A 1 82 ? 12.512 -3.020 -15.615 1.00 93.19 82 PHE A CA 1
ATOM 641 C C . PHE A 1 82 ? 13.369 -1.801 -15.938 1.00 93.19 82 PHE A C 1
ATOM 643 O O . PHE A 1 82 ? 14.449 -1.918 -16.507 1.00 93.19 82 PHE A O 1
ATOM 650 N N . SER A 1 83 ? 12.902 -0.620 -15.543 1.00 90.81 83 SER A N 1
ATOM 651 C CA . SER A 1 83 ? 13.695 0.613 -15.616 1.00 90.81 83 SER A CA 1
ATOM 652 C C . SER A 1 83 ? 14.712 0.729 -14.474 1.00 90.81 83 SER A C 1
ATOM 654 O O . SER A 1 83 ? 15.731 1.400 -14.622 1.00 90.81 83 SER A O 1
ATOM 656 N N . SER A 1 84 ? 14.436 0.083 -13.341 1.00 92.31 84 SER A N 1
ATOM 657 C CA . SER A 1 84 ? 15.278 0.004 -12.145 1.00 92.31 84 SER A CA 1
ATOM 658 C C . SER A 1 84 ? 14.846 -1.187 -11.288 1.00 92.31 84 SER A C 1
ATOM 660 O O . SER A 1 84 ? 13.780 -1.754 -11.529 1.00 92.31 84 SER A O 1
ATOM 662 N N . ASP A 1 85 ? 15.620 -1.540 -10.259 1.00 94.25 85 ASP A N 1
ATOM 663 C CA . ASP A 1 85 ? 15.180 -2.544 -9.286 1.00 94.25 85 ASP A CA 1
ATOM 664 C C . ASP A 1 85 ? 13.875 -2.077 -8.599 1.00 94.25 85 ASP A C 1
ATOM 666 O O . ASP A 1 85 ? 13.866 -1.010 -7.969 1.00 94.25 85 ASP A O 1
ATOM 670 N N . PRO A 1 86 ? 12.767 -2.835 -8.716 1.00 93.62 86 PRO A N 1
ATOM 671 C CA . PRO A 1 86 ? 11.477 -2.444 -8.153 1.00 93.62 86 PRO A CA 1
ATOM 672 C C . PRO A 1 86 ? 11.440 -2.458 -6.617 1.00 93.62 86 PRO A C 1
ATOM 674 O O . PRO A 1 86 ? 10.475 -1.956 -6.046 1.00 93.62 86 PRO A O 1
ATOM 677 N N . PHE A 1 87 ? 12.441 -3.041 -5.945 1.00 93.62 87 PHE A N 1
ATOM 678 C CA . PHE A 1 87 ? 12.590 -3.008 -4.486 1.00 93.62 87 PHE A CA 1
ATOM 679 C C . PHE A 1 87 ? 13.479 -1.857 -3.992 1.00 93.62 87 PHE A C 1
ATOM 681 O O . PHE A 1 87 ? 13.493 -1.574 -2.794 1.00 93.62 87 PHE A O 1
ATOM 688 N N . GLU A 1 88 ? 14.208 -1.184 -4.889 1.00 92.50 88 GLU A N 1
ATOM 689 C CA . GLU A 1 88 ? 14.967 0.032 -4.566 1.00 92.50 88 GLU A CA 1
ATOM 690 C C . GLU A 1 88 ? 14.216 1.308 -4.962 1.00 92.50 88 GLU A C 1
ATOM 692 O O . GLU A 1 88 ? 14.351 2.343 -4.305 1.00 92.50 88 GLU A O 1
ATOM 697 N N . ALA A 1 89 ? 13.408 1.248 -6.023 1.00 93.25 89 ALA A N 1
ATOM 698 C CA . ALA A 1 89 ? 12.587 2.350 -6.503 1.00 93.25 89 ALA A CA 1
ATOM 699 C C . ALA A 1 89 ? 11.139 1.894 -6.692 1.00 93.25 89 ALA A C 1
ATOM 701 O O . ALA A 1 89 ? 10.877 0.878 -7.329 1.00 93.25 89 ALA A O 1
ATOM 702 N N . LEU A 1 90 ? 10.193 2.682 -6.168 1.00 95.31 90 LEU A N 1
ATOM 703 C CA . LEU A 1 90 ? 8.776 2.341 -6.252 1.00 95.31 90 LEU A CA 1
ATOM 704 C C . LEU A 1 90 ? 8.326 2.278 -7.716 1.00 95.31 90 LEU A C 1
ATOM 706 O O . LEU A 1 90 ? 8.369 3.288 -8.424 1.00 95.31 90 LEU A O 1
ATOM 710 N N . ASP A 1 91 ? 7.821 1.117 -8.124 1.00 94.94 91 ASP A N 1
ATOM 711 C CA . ASP A 1 91 ? 7.091 0.955 -9.377 1.00 94.94 91 ASP A CA 1
ATOM 712 C C . ASP A 1 91 ? 5.782 1.757 -9.323 1.00 94.94 91 ASP A C 1
ATOM 714 O O . ASP A 1 91 ? 4.851 1.416 -8.592 1.00 94.94 91 ASP A O 1
ATOM 718 N N . ILE A 1 92 ? 5.718 2.850 -10.083 1.00 95.44 92 ILE A N 1
ATOM 719 C CA . ILE A 1 92 ? 4.563 3.754 -10.103 1.00 95.44 92 ILE A CA 1
ATOM 720 C C . ILE A 1 92 ? 3.372 3.144 -10.851 1.00 95.44 92 ILE A C 1
ATOM 722 O O . ILE A 1 92 ? 2.227 3.400 -10.467 1.00 95.44 92 ILE A O 1
ATOM 726 N N . ASP A 1 93 ? 3.616 2.320 -11.870 1.00 94.06 93 ASP A N 1
ATOM 727 C CA . ASP A 1 93 ? 2.565 1.830 -12.765 1.00 94.06 93 ASP A CA 1
ATOM 728 C C . ASP A 1 93 ? 1.831 0.606 -12.197 1.00 94.06 93 ASP A C 1
ATOM 730 O O . ASP A 1 93 ? 0.635 0.433 -12.454 1.00 94.06 93 ASP A O 1
ATOM 734 N N . GLY A 1 94 ? 2.496 -0.204 -11.370 1.00 96.12 94 GLY A N 1
ATOM 735 C CA . GLY A 1 94 ? 1.895 -1.308 -10.621 1.00 96.12 94 GLY A CA 1
ATOM 736 C C . GLY A 1 94 ? 1.637 -0.956 -9.156 1.00 96.12 94 GLY A C 1
ATOM 737 O O . GLY A 1 94 ? 0.513 -0.608 -8.779 1.00 96.12 94 GLY A O 1
ATOM 738 N N . ALA A 1 95 ? 2.657 -1.070 -8.300 1.00 97.00 95 ALA A N 1
ATOM 739 C CA . ALA A 1 95 ? 2.486 -0.913 -6.849 1.00 97.00 95 ALA A CA 1
ATOM 740 C C . ALA A 1 95 ? 1.984 0.496 -6.468 1.00 97.00 95 ALA A C 1
ATOM 742 O O . ALA A 1 95 ? 1.045 0.642 -5.681 1.00 97.00 95 ALA A O 1
ATOM 743 N N . GLY A 1 96 ? 2.537 1.541 -7.087 1.00 97.50 96 GLY A N 1
ATOM 744 C CA . GLY A 1 96 ? 2.090 2.925 -6.934 1.00 97.50 96 GLY A CA 1
ATOM 745 C C . GLY A 1 96 ? 0.638 3.122 -7.367 1.00 97.50 96 GLY A C 1
ATOM 746 O O . GLY A 1 96 ? -0.128 3.800 -6.679 1.00 97.50 96 GLY A O 1
ATOM 747 N N . ARG A 1 97 ? 0.202 2.447 -8.436 1.00 98.38 97 ARG A N 1
ATOM 748 C CA . ARG A 1 97 ? -1.192 2.490 -8.887 1.00 98.38 97 ARG A CA 1
ATOM 749 C C . ARG A 1 97 ? -2.151 1.884 -7.867 1.00 98.38 97 ARG A C 1
ATOM 751 O O . ARG A 1 97 ? -3.245 2.421 -7.679 1.00 98.38 97 ARG A O 1
ATOM 758 N N . LEU A 1 98 ? -1.756 0.813 -7.179 1.00 98.69 98 LEU A N 1
ATOM 759 C CA . LEU A 1 98 ? -2.542 0.245 -6.078 1.00 98.69 98 LEU A CA 1
ATOM 760 C C . LEU A 1 98 ? -2.646 1.211 -4.892 1.00 98.69 98 LEU A C 1
ATOM 762 O O . LEU A 1 98 ? -3.731 1.349 -4.326 1.00 98.69 98 LEU A O 1
ATOM 766 N N . ILE A 1 99 ? -1.566 1.925 -4.560 1.00 98.38 99 ILE A N 1
ATOM 767 C CA . ILE A 1 99 ? -1.579 2.982 -3.534 1.00 98.38 99 ILE A CA 1
ATOM 768 C C . ILE A 1 99 ? -2.580 4.081 -3.919 1.00 98.38 99 ILE A C 1
ATOM 770 O O . ILE A 1 99 ? -3.444 4.431 -3.114 1.00 98.38 99 ILE A O 1
ATOM 774 N N . THR A 1 100 ? -2.529 4.578 -5.161 1.00 98.56 100 THR A N 1
ATOM 775 C CA . THR A 1 100 ? -3.485 5.574 -5.674 1.00 98.56 100 THR A CA 1
ATOM 776 C C . THR A 1 100 ? -4.928 5.087 -5.560 1.00 98.56 100 THR A C 1
ATOM 778 O O . THR A 1 100 ? -5.776 5.806 -5.033 1.00 98.56 100 THR A O 1
ATOM 781 N N . ILE A 1 101 ? -5.212 3.856 -6.003 1.00 98.62 101 ILE A N 1
ATOM 782 C CA . ILE A 1 101 ? -6.556 3.264 -5.924 1.00 98.62 101 ILE A CA 1
ATOM 783 C C . ILE A 1 101 ? -7.037 3.209 -4.472 1.00 98.62 101 ILE A C 1
ATOM 785 O O . ILE A 1 101 ? -8.161 3.619 -4.184 1.00 98.62 101 ILE A O 1
ATOM 789 N N . ALA A 1 102 ? -6.194 2.740 -3.554 1.00 98.38 102 ALA A N 1
ATOM 790 C CA . ALA A 1 102 ? -6.544 2.622 -2.146 1.00 98.38 102 ALA A CA 1
ATOM 791 C C . ALA A 1 102 ? -6.865 3.988 -1.517 1.00 98.38 102 ALA A C 1
ATOM 793 O O . ALA A 1 102 ? -7.897 4.137 -0.862 1.00 98.38 102 ALA A O 1
ATOM 794 N N . VAL A 1 103 ? -6.028 5.003 -1.758 1.00 98.00 103 VAL A N 1
ATOM 795 C CA . VAL A 1 103 ? -6.256 6.373 -1.266 1.00 98.00 103 VAL A CA 1
ATOM 796 C C . VAL A 1 103 ? -7.560 6.950 -1.819 1.00 98.00 103 VAL A C 1
ATOM 798 O O . VAL A 1 103 ? -8.359 7.513 -1.064 1.00 98.00 103 VAL A O 1
ATOM 801 N N . ASP A 1 104 ? -7.815 6.776 -3.115 1.00 98.25 104 ASP A N 1
ATOM 802 C CA . ASP A 1 104 ? -9.042 7.244 -3.760 1.00 98.25 104 ASP A CA 1
ATOM 803 C C . ASP A 1 104 ? -10.291 6.562 -3.199 1.00 98.25 104 ASP A C 1
ATOM 805 O O . ASP A 1 104 ? -11.302 7.229 -2.963 1.00 98.25 104 ASP A O 1
ATOM 809 N N . LEU A 1 105 ? -10.236 5.248 -2.971 1.00 98.31 105 LEU A N 1
ATOM 810 C CA . LEU A 1 105 ? -11.329 4.477 -2.378 1.00 98.31 105 LEU A CA 1
ATOM 811 C C . LEU A 1 105 ? -11.658 4.974 -0.966 1.00 98.31 105 LEU A C 1
ATOM 813 O O . LEU A 1 105 ? -12.824 5.239 -0.664 1.00 98.31 105 LEU A O 1
ATOM 817 N N . VAL A 1 106 ? -10.642 5.184 -0.123 1.00 97.50 106 VAL A N 1
ATOM 818 C CA . VAL A 1 106 ? -10.828 5.732 1.230 1.00 97.50 106 VAL A CA 1
ATOM 819 C C . VAL A 1 106 ? -11.483 7.107 1.174 1.00 97.50 106 VAL A C 1
ATOM 821 O O . VAL A 1 106 ? -12.498 7.332 1.835 1.00 97.50 106 VAL A O 1
ATOM 824 N N . ARG A 1 107 ? -10.969 8.012 0.337 1.00 95.44 107 ARG A N 1
ATOM 825 C CA . ARG A 1 107 ? -11.508 9.372 0.201 1.00 95.44 107 ARG A CA 1
ATOM 826 C C . ARG A 1 107 ? -12.951 9.378 -0.287 1.00 95.44 107 ARG A C 1
ATOM 828 O O . ARG A 1 107 ? -13.789 10.068 0.288 1.00 95.44 107 ARG A O 1
ATOM 835 N N . LYS A 1 108 ? -13.262 8.575 -1.309 1.00 97.19 108 LYS A N 1
ATOM 836 C CA . LYS A 1 108 ? -14.621 8.443 -1.861 1.00 97.19 108 LYS A CA 1
ATOM 837 C C . LYS A 1 108 ? -15.604 7.821 -0.873 1.00 97.19 108 LYS A C 1
ATOM 839 O O . LYS A 1 108 ? -16.789 8.129 -0.937 1.00 97.19 108 LYS A O 1
ATOM 844 N N . SER A 1 109 ? -15.130 6.996 0.061 1.00 96.06 109 SER A N 1
ATOM 845 C CA . SER A 1 109 ? -15.967 6.438 1.130 1.00 96.06 109 SER A CA 1
ATOM 846 C C . SER A 1 109 ? -16.389 7.471 2.186 1.00 96.06 109 SER A C 1
ATOM 848 O O . SER A 1 109 ? -17.219 7.167 3.043 1.00 96.06 109 SER A O 1
ATOM 850 N N . GLY A 1 110 ? -15.813 8.681 2.158 1.00 92.44 110 GLY A N 1
ATOM 851 C CA . GLY A 1 110 ? -16.053 9.727 3.154 1.00 92.44 110 GLY A CA 1
ATOM 852 C C . GLY A 1 110 ? -15.358 9.476 4.495 1.00 92.44 110 GLY A C 1
ATOM 853 O O . GLY A 1 110 ? -15.594 10.207 5.457 1.00 92.44 110 GLY A O 1
ATOM 854 N N . ARG A 1 111 ? -14.505 8.448 4.591 1.00 92.50 111 ARG A N 1
ATOM 855 C CA . ARG A 1 111 ? -13.705 8.181 5.787 1.00 92.50 111 ARG A CA 1
ATOM 856 C C . ARG A 1 111 ? -12.486 9.097 5.833 1.00 92.50 111 ARG A C 1
ATOM 858 O O . ARG A 1 111 ? -11.765 9.244 4.851 1.00 92.50 111 ARG A O 1
ATOM 865 N N . ASN A 1 112 ? -12.241 9.669 7.009 1.00 90.19 112 ASN A N 1
ATOM 866 C CA . ASN A 1 112 ? -11.053 10.461 7.296 1.00 90.19 112 ASN A CA 1
ATOM 867 C C . ASN A 1 112 ? -10.151 9.682 8.261 1.00 90.19 112 ASN A C 1
ATOM 869 O O . ASN A 1 112 ? -10.348 9.734 9.474 1.00 90.19 112 ASN A O 1
ATOM 873 N N . ILE A 1 113 ? -9.208 8.922 7.707 1.00 94.56 113 ILE A N 1
ATOM 874 C CA . ILE A 1 113 ? -8.192 8.173 8.458 1.00 94.56 113 ILE A CA 1
ATOM 875 C C . ILE A 1 113 ? -6.807 8.703 8.093 1.00 94.56 113 ILE A C 1
ATOM 877 O O . ILE A 1 113 ? -6.618 9.248 7.003 1.00 94.56 113 ILE A O 1
ATOM 881 N N . LYS A 1 114 ? -5.821 8.534 8.981 1.00 95.75 114 LYS A N 1
ATOM 882 C CA . LYS A 1 114 ? -4.435 8.860 8.612 1.00 95.75 114 LYS A CA 1
ATOM 883 C C . LYS A 1 114 ? -3.919 7.839 7.603 1.00 95.75 114 LYS A C 1
ATOM 885 O O . LYS A 1 114 ? -4.186 6.650 7.741 1.00 95.75 114 LYS A O 1
ATOM 890 N N . ILE A 1 115 ? -3.170 8.293 6.609 1.00 96.38 115 ILE A N 1
ATOM 891 C CA . ILE A 1 115 ? -2.553 7.427 5.605 1.00 96.38 115 ILE A CA 1
ATOM 892 C C . ILE A 1 115 ? -1.066 7.752 5.580 1.00 96.38 115 ILE A C 1
ATOM 894 O O . ILE A 1 115 ? -0.700 8.920 5.449 1.00 96.38 115 ILE A O 1
ATOM 898 N N . GLY A 1 116 ? -0.241 6.721 5.722 1.00 95.50 116 GLY A N 1
ATOM 899 C CA . GLY A 1 116 ? 1.209 6.799 5.634 1.00 95.50 116 GLY A CA 1
ATOM 900 C C . GLY A 1 116 ? 1.793 5.741 4.703 1.00 95.50 116 GLY A C 1
ATOM 901 O O . GLY A 1 116 ? 1.080 4.866 4.208 1.00 95.50 116 GLY A O 1
ATOM 902 N N . LEU A 1 117 ? 3.099 5.823 4.473 1.00 94.44 117 LEU A N 1
ATOM 903 C CA . LEU A 1 117 ? 3.865 4.889 3.652 1.00 94.44 117 LEU A CA 1
ATOM 904 C C . LEU A 1 117 ? 5.162 4.517 4.377 1.00 94.44 117 LEU A C 1
ATOM 906 O O . LEU A 1 117 ? 5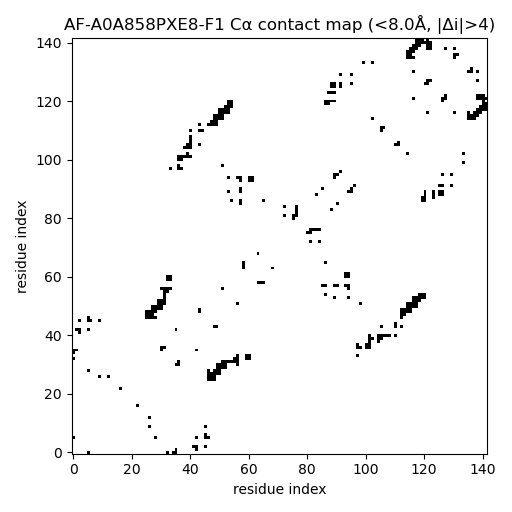.922 5.389 4.790 1.00 94.44 117 LEU A O 1
ATOM 910 N N . CYS A 1 118 ? 5.417 3.219 4.516 1.00 90.25 118 CYS A N 1
ATOM 911 C CA . CYS A 1 118 ? 6.636 2.676 5.103 1.00 90.25 118 CYS A CA 1
ATOM 912 C C . CYS A 1 118 ? 7.331 1.700 4.139 1.00 90.25 118 CYS A C 1
ATOM 914 O O . CYS A 1 118 ? 6.801 1.322 3.085 1.00 90.25 118 CYS A O 1
ATOM 916 N N . GLY A 1 119 ? 8.547 1.300 4.501 1.00 83.56 119 GLY A N 1
ATOM 917 C CA . GLY A 1 119 ? 9.409 0.460 3.679 1.00 83.56 119 GLY A CA 1
ATOM 918 C C . GLY A 1 119 ? 10.540 1.247 3.033 1.00 83.56 119 GLY A C 1
ATOM 919 O O . GLY A 1 119 ? 10.715 2.450 3.247 1.00 83.56 119 GLY A O 1
ATOM 920 N N .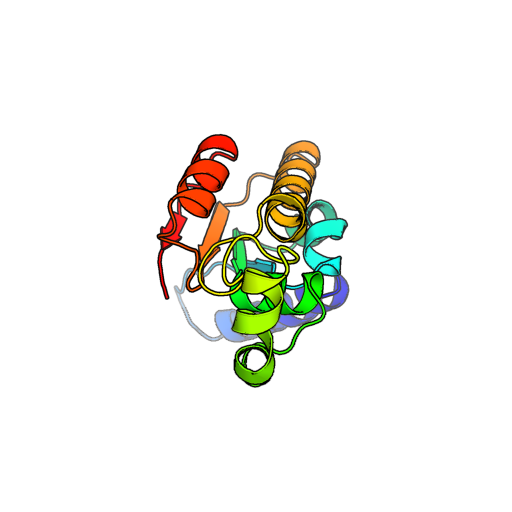 GLU A 1 120 ? 11.331 0.552 2.228 1.00 84.75 120 GLU A N 1
ATOM 921 C CA . GLU A 1 120 ? 12.580 1.101 1.693 1.00 84.75 120 GLU A CA 1
ATOM 922 C C . GLU A 1 120 ? 12.336 2.216 0.679 1.00 84.75 120 GLU A C 1
ATOM 924 O O . GLU A 1 120 ? 13.130 3.152 0.563 1.00 84.75 120 GLU A O 1
ATOM 929 N N . HIS A 1 121 ? 11.157 2.193 0.059 1.00 89.56 121 HIS A N 1
ATOM 930 C CA . HIS A 1 121 ? 10.713 3.200 -0.885 1.00 89.56 121 HIS A CA 1
ATOM 931 C C . HIS A 1 121 ? 10.386 4.554 -0.249 1.00 89.56 121 HIS A C 1
ATOM 933 O O . HIS A 1 121 ? 10.302 5.536 -0.982 1.00 89.56 121 HIS A O 1
ATOM 939 N N . GLY A 1 122 ? 10.213 4.645 1.079 1.00 83.50 122 GLY A N 1
ATOM 940 C CA . GLY A 1 122 ? 9.687 5.841 1.756 1.00 83.50 122 GLY A CA 1
ATOM 941 C C . GLY A 1 122 ? 10.469 7.135 1.516 1.00 83.50 122 GLY A C 1
ATOM 942 O O . GLY A 1 122 ? 9.893 8.215 1.600 1.00 83.50 122 GLY A O 1
ATOM 943 N N . ASN A 1 123 ? 11.745 7.029 1.137 1.00 83.69 123 ASN A N 1
ATOM 944 C CA . ASN A 1 123 ? 12.612 8.168 0.823 1.00 83.69 123 ASN A CA 1
ATOM 945 C C . ASN A 1 123 ? 13.041 8.219 -0.657 1.00 83.69 123 ASN A C 1
ATOM 947 O O . ASN A 1 123 ? 13.985 8.931 -0.999 1.00 83.69 123 ASN A O 1
ATOM 951 N N . THR A 1 124 ? 12.393 7.452 -1.539 1.00 89.88 124 THR A N 1
ATOM 952 C CA . THR A 1 124 ? 12.689 7.483 -2.981 1.00 89.88 124 THR A CA 1
ATOM 953 C C . THR A 1 124 ? 12.000 8.680 -3.643 1.00 89.88 124 THR A C 1
ATOM 955 O O . THR A 1 124 ? 10.862 8.999 -3.280 1.00 89.88 124 THR A O 1
ATOM 958 N N . PRO A 1 125 ? 12.624 9.346 -4.635 1.00 91.88 125 PRO A N 1
ATOM 959 C CA . PRO A 1 125 ? 12.008 10.479 -5.332 1.00 91.88 125 PRO A CA 1
ATOM 960 C C . PRO A 1 125 ? 10.619 10.165 -5.911 1.00 91.88 125 PRO A C 1
ATOM 962 O O . PRO A 1 125 ? 9.716 10.999 -5.850 1.00 91.88 125 PRO A O 1
ATOM 965 N N . GLN A 1 126 ? 10.439 8.951 -6.434 1.00 92.25 126 GLN A N 1
ATOM 966 C CA . GLN A 1 126 ? 9.190 8.454 -7.008 1.00 92.25 126 GLN A CA 1
ATOM 967 C C . GLN A 1 126 ? 8.094 8.359 -5.942 1.00 92.25 126 GLN A C 1
ATOM 969 O O . GLN A 1 126 ? 7.011 8.917 -6.125 1.00 92.25 126 GLN A O 1
ATOM 974 N N . ALA A 1 127 ? 8.384 7.715 -4.805 1.00 93.38 127 ALA A N 1
ATOM 975 C CA . ALA A 1 127 ? 7.422 7.591 -3.715 1.00 93.38 127 ALA A CA 1
ATOM 976 C C . ALA A 1 127 ? 7.103 8.947 -3.079 1.00 93.38 127 ALA A C 1
ATOM 978 O O . ALA A 1 127 ? 5.940 9.228 -2.820 1.00 93.38 127 ALA A O 1
ATOM 979 N N . MET A 1 128 ? 8.096 9.819 -2.879 1.00 92.62 128 MET A N 1
ATOM 980 C CA . MET A 1 128 ? 7.872 11.165 -2.338 1.00 92.62 128 MET A CA 1
ATOM 981 C C . MET A 1 128 ? 6.953 11.993 -3.240 1.00 92.62 128 MET A C 1
ATOM 983 O O . MET A 1 128 ? 6.041 12.660 -2.748 1.00 92.62 128 MET A O 1
ATOM 987 N N . LYS A 1 129 ? 7.164 11.931 -4.562 1.00 94.50 129 LYS A N 1
ATOM 988 C CA . LYS A 1 129 ? 6.299 12.597 -5.539 1.00 94.50 129 LYS A CA 1
ATOM 989 C C . LYS A 1 129 ? 4.874 12.043 -5.478 1.00 94.50 129 LYS A C 1
ATOM 991 O O . LYS A 1 129 ? 3.941 12.826 -5.331 1.00 94.50 129 LYS A O 1
ATOM 996 N N . LEU A 1 130 ? 4.717 10.717 -5.507 1.00 96.06 130 LEU A N 1
ATOM 997 C CA . LEU A 1 130 ? 3.410 10.064 -5.403 1.00 96.06 130 LEU A CA 1
ATOM 998 C C . LEU A 1 130 ? 2.700 10.425 -4.089 1.00 96.06 130 LEU A C 1
ATOM 1000 O O . LEU A 1 130 ? 1.533 10.802 -4.099 1.00 96.06 130 LEU A O 1
ATOM 1004 N N . CYS A 1 131 ? 3.402 10.362 -2.956 1.00 95.06 131 CYS A N 1
ATOM 1005 C CA . CYS A 1 131 ? 2.873 10.753 -1.651 1.00 95.06 131 CYS A CA 1
ATOM 1006 C C . CYS A 1 13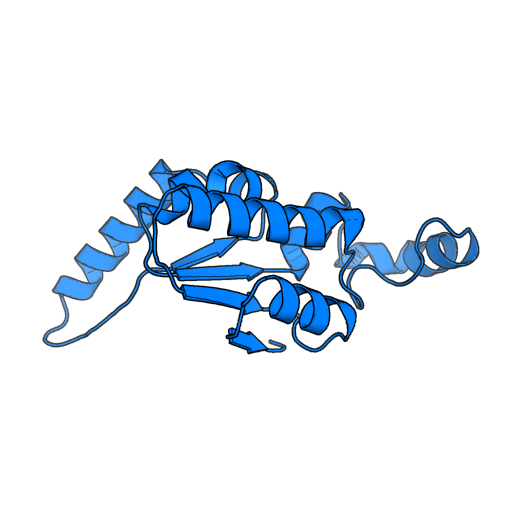1 ? 2.420 12.213 -1.643 1.00 95.06 131 CYS A C 1
ATOM 1008 O O . CYS A 1 131 ? 1.328 12.500 -1.162 1.00 95.06 131 CYS A O 1
ATOM 1010 N N . SER A 1 132 ? 3.213 13.125 -2.209 1.00 94.44 132 SER A N 1
ATOM 1011 C CA . SER A 1 132 ? 2.852 14.540 -2.315 1.00 94.44 132 SER A CA 1
ATOM 1012 C C . SER A 1 132 ? 1.584 14.745 -3.150 1.00 94.44 132 SER A C 1
ATOM 1014 O O . SER A 1 132 ? 0.659 15.415 -2.691 1.00 94.44 132 SER A O 1
ATOM 1016 N N . GLU A 1 133 ? 1.492 14.112 -4.323 1.00 96.06 133 GLU A N 1
ATOM 1017 C CA . GLU A 1 133 ? 0.312 14.158 -5.200 1.00 96.06 133 GLU A CA 1
ATOM 1018 C C . GLU A 1 133 ? -0.933 13.568 -4.522 1.00 96.06 133 GLU A C 1
ATOM 1020 O O . GLU A 1 133 ? -2.044 14.086 -4.655 1.00 96.06 133 GLU A O 1
ATOM 1025 N N . LEU A 1 134 ? -0.744 12.507 -3.738 1.00 96.12 134 LEU A N 1
ATOM 1026 C CA . LEU A 1 134 ? -1.795 11.854 -2.973 1.00 96.12 134 LEU A CA 1
ATOM 1027 C C . LEU A 1 134 ? -2.030 12.490 -1.602 1.00 96.12 134 LEU A C 1
ATOM 1029 O O . LEU A 1 134 ? -2.883 11.992 -0.880 1.00 96.12 134 LEU A O 1
ATOM 1033 N N . GLY A 1 135 ? -1.348 13.568 -1.213 1.00 93.06 135 GLY A N 1
ATOM 1034 C CA . GLY A 1 135 ? -1.505 14.204 0.102 1.00 93.06 135 GLY A CA 1
ATOM 1035 C C . GLY A 1 135 ? -1.195 13.291 1.301 1.00 93.06 135 GLY A C 1
ATOM 1036 O O . GLY A 1 135 ? -1.797 13.452 2.361 1.00 93.06 135 GLY A O 1
ATOM 1037 N N . ILE A 1 136 ? -0.305 12.314 1.127 1.00 92.19 136 ILE A N 1
ATOM 1038 C CA . ILE A 1 136 ? 0.236 11.454 2.185 1.00 92.19 136 ILE A CA 1
ATOM 1039 C C . ILE A 1 136 ? 1.416 12.192 2.822 1.00 92.19 136 ILE A C 1
ATOM 1041 O O . ILE A 1 136 ? 2.380 12.524 2.135 1.00 92.19 136 ILE A O 1
ATOM 1045 N N . THR A 1 137 ? 1.351 12.453 4.128 1.00 79.38 137 THR A N 1
ATOM 1046 C CA . THR A 1 137 ? 2.362 13.264 4.836 1.00 79.38 137 THR A CA 1
ATOM 1047 C C . THR A 1 137 ? 3.254 12.469 5.786 1.00 79.38 137 THR A C 1
ATOM 1049 O O . THR A 1 137 ? 4.309 12.964 6.162 1.00 79.38 137 THR A O 1
ATOM 1052 N N . ASP A 1 138 ? 2.848 11.258 6.175 1.00 83.50 138 ASP A N 1
ATOM 1053 C CA . ASP A 1 138 ? 3.640 10.364 7.029 1.00 83.50 138 ASP A CA 1
ATOM 1054 C C . ASP A 1 138 ? 4.332 9.307 6.155 1.00 83.50 138 ASP A C 1
ATOM 1056 O O . ASP A 1 138 ? 3.799 8.219 5.940 1.00 83.50 138 ASP A O 1
ATOM 1060 N N . TYR A 1 139 ? 5.510 9.629 5.619 1.00 77.25 139 TYR A N 1
ATOM 1061 C CA . TYR A 1 139 ? 6.352 8.676 4.890 1.00 77.25 139 TYR A CA 1
ATOM 1062 C C . TYR A 1 139 ? 7.789 8.696 5.418 1.00 77.25 139 TYR A C 1
ATOM 1064 O O . TYR A 1 139 ? 8.369 9.759 5.634 1.00 77.25 139 TYR A O 1
ATOM 1072 N N . TYR A 1 140 ? 8.350 7.515 5.675 1.00 70.19 140 TYR A N 1
ATOM 1073 C CA . TYR A 1 140 ? 9.710 7.354 6.191 1.00 70.19 140 TYR A CA 1
ATOM 1074 C C . TYR A 1 140 ? 10.300 6.012 5.757 1.00 70.19 140 TYR A C 1
ATOM 1076 O O . TYR A 1 140 ? 9.580 5.033 5.554 1.00 70.19 140 TYR A O 1
ATOM 1084 N N . ARG A 1 141 ? 11.630 5.963 5.637 1.00 58.00 141 ARG A N 1
ATOM 1085 C CA . ARG A 1 141 ? 12.372 4.712 5.451 1.00 58.00 141 ARG A CA 1
ATOM 1086 C C . ARG A 1 141 ? 12.452 3.972 6.788 1.00 58.00 141 ARG A C 1
ATOM 1088 O O . ARG A 1 141 ? 12.909 4.555 7.771 1.00 58.00 141 ARG A O 1
ATOM 1095 N N . SER A 1 142 ? 11.968 2.733 6.814 1.00 52.31 142 SER A N 1
ATOM 1096 C CA . SER A 1 142 ? 12.093 1.798 7.944 1.00 52.31 142 SER A CA 1
ATOM 1097 C C . SER A 1 142 ? 13.383 1.001 7.867 1.00 52.31 142 SER A C 1
ATOM 1099 O O . SER A 1 142 ? 13.708 0.596 6.726 1.00 52.31 142 SER A O 1
#

Radius of gyration: 16.63 Å; Cα contacts (8 Å, |Δi|>4): 214; chains: 1; bounding box: 36×29×54 Å

Sequence (142 aa):
MDEQEIVIVSNIIKDVALKFHGIQYRVGA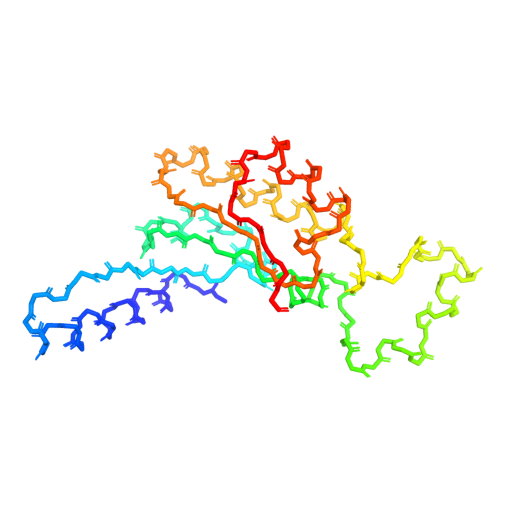MIELPRAALLADRLAKHVDFFSFGTNDLTQTTMGISRDDSSKFTEHYIDSGVFSSDPFEALDIDGAGRLITIAVDLVRKSGRNIKIGLCGEHGNTPQAMKLCSELGITDYYRS